Protein AF-F0G381-F1 (afdb_monomer_lite)

Radius of gyration: 14.24 Å; chains: 1; bounding box: 39×27×36 Å

Structure (mmCIF, N/CA/C/O backbone):
data_AF-F0G381-F1
#
_entry.id   AF-F0G381-F1
#
loop_
_atom_site.group_PDB
_atom_site.id
_atom_site.type_symbol
_atom_site.label_atom_id
_atom_site.label_alt_id
_atom_site.label_comp_id
_atom_site.label_asym_id
_atom_site.label_entity_id
_atom_site.label_seq_id
_atom_site.pdbx_PDB_ins_code
_atom_site.Cartn_x
_atom_site.Cartn_y
_atom_site.Cartn_z
_atom_site.occupancy
_atom_site.B_iso_or_equiv
_atom_site.auth_seq_id
_atom_site.auth_comp_id
_atom_site.auth_asym_id
_atom_site.auth_atom_id
_atom_site.pdbx_PDB_model_num
ATOM 1 N N . MET A 1 1 ? 3.185 -4.419 -19.103 1.00 76.75 1 MET A N 1
ATOM 2 C CA . MET A 1 1 ? 1.898 -3.782 -18.790 1.00 76.75 1 MET A CA 1
ATOM 3 C C . MET A 1 1 ? 0.777 -4.749 -19.077 1.00 76.75 1 MET A C 1
ATOM 5 O O . MET A 1 1 ? 0.384 -4.927 -20.225 1.00 76.75 1 MET A O 1
ATOM 9 N N . HIS A 1 2 ? 0.360 -5.421 -18.012 1.00 87.69 2 HIS A N 1
ATOM 10 C CA . HIS A 1 2 ? -0.788 -6.312 -17.901 1.00 87.69 2 HIS A CA 1
ATOM 11 C C . HIS A 1 2 ? -2.049 -5.528 -17.505 1.00 87.69 2 HIS A C 1
ATOM 13 O O . HIS A 1 2 ? -3.125 -5.777 -18.043 1.00 87.69 2 HIS A O 1
ATOM 19 N N . TYR A 1 3 ? -1.900 -4.551 -16.611 1.00 85.56 3 TYR A N 1
ATOM 20 C CA . TYR A 1 3 ? -2.942 -3.629 -16.182 1.00 85.56 3 TYR A CA 1
ATOM 21 C C . TYR A 1 3 ? -3.000 -2.387 -17.074 1.00 85.56 3 TYR A C 1
ATOM 23 O O . TYR A 1 3 ? -1.997 -1.940 -17.640 1.00 85.56 3 TYR A O 1
ATOM 31 N N . HIS A 1 4 ? -4.196 -1.804 -17.186 1.00 86.81 4 HIS A N 1
ATOM 32 C CA . HIS A 1 4 ? -4.378 -0.548 -17.901 1.00 86.81 4 HIS A CA 1
ATOM 33 C C . HIS A 1 4 ? -3.679 0.596 -17.135 1.00 86.81 4 HIS A C 1
ATOM 35 O O . HIS A 1 4 ? -3.840 0.687 -15.914 1.00 86.81 4 HIS A O 1
ATOM 41 N N . PRO A 1 5 ? -2.949 1.507 -17.811 1.00 83.69 5 PRO A N 1
ATOM 42 C CA . PRO A 1 5 ? -2.224 2.596 -17.149 1.00 83.69 5 PRO A CA 1
ATOM 43 C C . PRO A 1 5 ? -3.090 3.452 -16.218 1.00 83.69 5 PRO A C 1
ATOM 45 O O . PRO A 1 5 ? -2.648 3.829 -15.136 1.00 83.69 5 PRO A O 1
ATOM 48 N N . ASP A 1 6 ? -4.340 3.725 -16.605 1.00 86.75 6 ASP A N 1
ATOM 49 C CA . ASP A 1 6 ? -5.264 4.506 -15.771 1.00 86.75 6 ASP A CA 1
ATOM 50 C C . ASP A 1 6 ? -5.641 3.787 -14.470 1.00 86.75 6 ASP A C 1
ATOM 52 O O . ASP A 1 6 ? -5.852 4.442 -13.449 1.00 86.75 6 ASP A O 1
ATOM 56 N N . ASP A 1 7 ? -5.717 2.455 -14.485 1.00 86.69 7 ASP A N 1
ATOM 57 C CA . ASP A 1 7 ? -6.042 1.667 -13.296 1.00 86.69 7 ASP A CA 1
ATOM 58 C C . ASP A 1 7 ? -4.852 1.632 -12.338 1.00 86.69 7 ASP A C 1
ATOM 60 O O . ASP A 1 7 ? -5.022 1.850 -11.137 1.00 86.69 7 ASP A O 1
ATOM 64 N N . LEU A 1 8 ? -3.636 1.480 -12.876 1.00 84.94 8 LEU A N 1
ATOM 65 C CA . LEU A 1 8 ? -2.399 1.619 -12.105 1.00 84.94 8 LEU A CA 1
ATOM 66 C C . LEU A 1 8 ? -2.306 3.013 -11.481 1.00 84.94 8 LEU A C 1
ATOM 68 O O . LEU A 1 8 ? -2.111 3.137 -10.272 1.00 84.94 8 LEU A O 1
ATOM 72 N N . TYR A 1 9 ? -2.512 4.065 -12.279 1.00 82.94 9 TYR A N 1
ATOM 73 C CA . TYR A 1 9 ? -2.480 5.440 -11.793 1.00 82.94 9 TYR A CA 1
ATOM 74 C C . TYR A 1 9 ? -3.510 5.666 -10.687 1.00 82.94 9 TYR A C 1
ATOM 76 O O . TYR A 1 9 ? -3.169 6.212 -9.641 1.00 82.94 9 TYR A O 1
ATOM 84 N N . ARG A 1 10 ? -4.754 5.205 -10.859 1.00 84.81 10 ARG A N 1
ATOM 85 C CA . ARG A 1 10 ? -5.782 5.288 -9.810 1.00 84.81 10 ARG A CA 1
ATOM 86 C C . ARG A 1 10 ? -5.341 4.583 -8.531 1.00 84.81 10 ARG A C 1
ATOM 88 O O . ARG A 1 10 ? -5.491 5.178 -7.465 1.00 84.81 10 ARG A O 1
ATOM 95 N N . LEU A 1 11 ? -4.746 3.394 -8.643 1.00 83.81 11 LEU A N 1
ATOM 96 C CA . LEU A 1 11 ? -4.307 2.594 -7.502 1.00 83.81 11 LEU A CA 1
ATOM 97 C C . LEU A 1 11 ? -3.265 3.319 -6.644 1.00 83.81 11 LEU A C 1
ATOM 99 O O . LEU A 1 11 ? -3.411 3.352 -5.428 1.00 83.81 11 LEU A O 1
ATOM 103 N N . PHE A 1 12 ? -2.236 3.931 -7.243 1.00 81.31 12 PHE A N 1
ATOM 104 C CA . PHE A 1 12 ? -1.194 4.606 -6.455 1.00 81.31 12 PHE A CA 1
ATOM 105 C C . PHE A 1 12 ? -1.370 6.132 -6.335 1.00 81.31 12 PHE A C 1
ATOM 107 O O . PHE A 1 12 ? -0.650 6.764 -5.561 1.00 81.31 12 PHE A O 1
ATOM 114 N N . SER A 1 13 ? -2.321 6.755 -7.043 1.00 82.56 13 SER A N 1
ATOM 115 C CA . SER A 1 13 ? -2.559 8.212 -6.973 1.00 82.56 13 SER A CA 1
ATOM 116 C C . SER A 1 13 ? -2.946 8.699 -5.573 1.00 82.56 13 SER A C 1
ATOM 118 O O . SER A 1 13 ? -2.567 9.804 -5.186 1.00 82.56 13 SER A O 1
ATOM 120 N N . GLY A 1 14 ? -3.656 7.867 -4.803 1.00 83.94 14 GLY A N 1
ATOM 121 C CA . GLY A 1 14 ? -4.034 8.144 -3.415 1.00 83.94 14 GLY A CA 1
ATOM 122 C C . GLY A 1 14 ? -2.917 7.899 -2.397 1.00 83.94 14 GLY A C 1
ATOM 123 O O . GLY A 1 14 ? -3.068 8.245 -1.226 1.00 83.94 14 GLY A O 1
ATOM 124 N N . VAL A 1 15 ? -1.789 7.313 -2.814 1.00 88.88 15 VAL A N 1
ATOM 125 C CA . VAL A 1 15 ? -0.688 6.981 -1.906 1.00 88.88 15 VAL A CA 1
ATOM 126 C C . VAL A 1 15 ? 0.019 8.273 -1.498 1.00 88.88 15 VAL A C 1
ATOM 128 O O . VAL A 1 15 ? 0.510 9.010 -2.363 1.00 88.88 15 VAL A O 1
ATOM 131 N N . PRO A 1 16 ? 0.167 8.554 -0.189 1.00 89.75 16 PRO A N 1
ATOM 132 C CA . PRO A 1 16 ? 0.869 9.731 0.305 1.00 89.75 16 PRO A CA 1
ATOM 133 C C . PRO A 1 16 ? 2.391 9.539 0.193 1.00 89.75 16 PRO A C 1
ATOM 135 O O . PRO A 1 16 ? 3.126 9.621 1.174 1.00 89.75 16 PRO A O 1
ATOM 138 N N . THR A 1 17 ? 2.881 9.307 -1.026 1.00 84.25 17 THR A N 1
ATOM 139 C CA . THR A 1 17 ? 4.279 8.982 -1.354 1.00 84.25 17 THR A CA 1
ATOM 140 C C . THR A 1 17 ? 5.284 9.975 -0.782 1.00 84.25 17 THR A C 1
ATOM 142 O O . THR A 1 17 ? 6.385 9.581 -0.439 1.00 84.25 17 THR A O 1
ATOM 145 N N . LEU A 1 18 ? 4.932 11.252 -0.607 1.00 83.94 18 LEU A N 1
ATOM 146 C CA . LEU A 1 18 ? 5.814 12.235 0.036 1.00 83.94 18 LEU A CA 1
ATOM 147 C C . LEU A 1 18 ? 5.909 12.082 1.559 1.00 83.94 18 LEU A C 1
ATOM 149 O O . LEU A 1 18 ? 6.932 12.439 2.132 1.00 83.94 18 LEU A O 1
ATOM 153 N N . ARG A 1 19 ? 4.861 11.575 2.217 1.00 89.44 19 ARG A N 1
ATOM 154 C CA . ARG A 1 19 ? 4.915 11.210 3.643 1.00 89.44 19 ARG A CA 1
ATOM 155 C C . ARG A 1 19 ? 5.645 9.890 3.835 1.00 89.44 19 ARG A C 1
ATOM 157 O O . ARG A 1 19 ? 6.282 9.691 4.857 1.00 89.44 19 ARG A O 1
ATOM 164 N N . LEU A 1 20 ? 5.567 9.022 2.831 1.00 89.19 20 LEU A N 1
ATOM 165 C CA . LEU A 1 20 ? 6.149 7.693 2.858 1.00 89.19 20 LEU A CA 1
ATOM 166 C C . LEU A 1 20 ? 7.546 7.635 2.225 1.00 89.19 20 LEU A C 1
ATOM 168 O O . LEU A 1 20 ? 8.200 6.627 2.344 1.00 89.19 20 LEU A O 1
ATOM 172 N N . ASN A 1 21 ? 8.100 8.660 1.579 1.00 84.62 21 ASN A N 1
ATOM 173 C CA . ASN A 1 2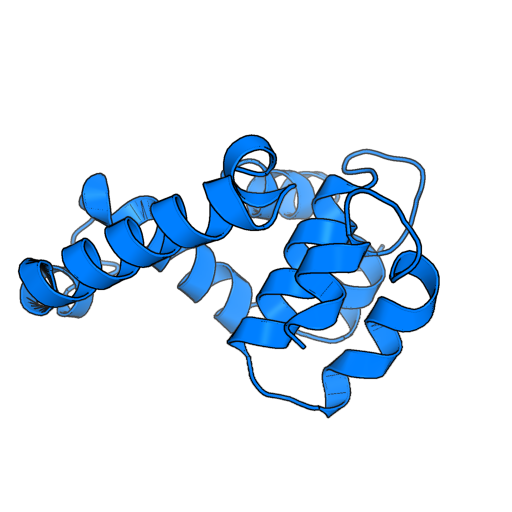1 ? 9.392 8.511 0.879 1.00 84.62 21 ASN A CA 1
ATOM 174 C C . ASN A 1 21 ? 10.637 8.506 1.788 1.00 84.62 21 ASN A C 1
ATOM 176 O O . ASN A 1 21 ? 11.753 8.392 1.275 1.00 84.62 21 ASN A O 1
ATOM 180 N N . ARG A 1 22 ? 10.483 8.688 3.105 1.00 87.31 22 ARG A N 1
ATOM 181 C CA . ARG A 1 22 ? 11.589 8.732 4.071 1.00 87.31 22 ARG A CA 1
ATOM 182 C C . ARG A 1 22 ? 11.193 8.060 5.387 1.00 87.31 22 ARG A C 1
ATOM 184 O O . ARG A 1 22 ? 10.051 8.242 5.800 1.00 87.31 22 ARG A O 1
ATOM 191 N N . PRO A 1 23 ? 12.143 7.425 6.101 1.00 88.38 23 PRO A N 1
ATOM 192 C CA . PRO A 1 23 ? 11.850 6.674 7.322 1.00 88.38 23 PRO A CA 1
ATOM 193 C C . PRO A 1 23 ? 11.093 7.466 8.397 1.00 88.38 23 PRO A C 1
ATOM 195 O O . PRO A 1 23 ? 9.987 7.090 8.749 1.00 88.38 23 PRO A O 1
ATOM 198 N N . ALA A 1 24 ? 11.633 8.591 8.882 1.00 90.44 24 ALA A N 1
ATOM 199 C CA . ALA A 1 24 ? 11.037 9.293 10.027 1.00 90.44 24 ALA A CA 1
ATOM 200 C C . ALA A 1 24 ? 9.620 9.861 9.758 1.00 90.44 24 ALA A C 1
ATOM 202 O O . ALA A 1 24 ? 8.731 9.659 10.586 1.00 90.44 24 ALA A O 1
ATOM 203 N N . PRO A 1 25 ? 9.343 10.530 8.616 1.00 91.19 25 PRO A N 1
ATOM 204 C CA . PRO A 1 25 ? 7.974 10.916 8.269 1.00 91.19 25 PRO A CA 1
ATOM 205 C C . PRO A 1 25 ? 7.039 9.719 8.059 1.00 91.19 25 PRO A C 1
ATOM 207 O O . PRO A 1 25 ? 5.876 9.793 8.457 1.00 91.19 25 PRO A O 1
ATOM 210 N N . ALA A 1 26 ? 7.541 8.626 7.469 1.00 92.25 26 ALA A N 1
ATOM 211 C CA . ALA A 1 26 ? 6.751 7.424 7.236 1.00 92.25 26 ALA A CA 1
ATOM 212 C C . ALA A 1 26 ? 6.359 6.762 8.557 1.00 92.25 26 ALA A C 1
ATOM 214 O O . ALA A 1 26 ? 5.194 6.443 8.745 1.00 92.25 26 ALA A O 1
ATOM 215 N N . GLU A 1 27 ? 7.295 6.626 9.493 1.00 92.62 27 GLU A N 1
ATOM 216 C CA . GLU A 1 27 ? 7.058 6.065 10.822 1.00 92.62 27 GLU A CA 1
ATOM 217 C C . GLU A 1 27 ? 5.982 6.850 11.579 1.00 92.62 27 GLU A C 1
ATOM 219 O O . GLU A 1 27 ? 5.001 6.270 12.038 1.00 92.62 27 GLU A O 1
ATOM 224 N N . SER A 1 28 ? 6.104 8.181 11.639 1.00 94.56 28 SER A N 1
ATOM 225 C CA . SER A 1 28 ? 5.102 9.025 12.299 1.00 94.56 28 SER A CA 1
ATOM 226 C C . SER A 1 28 ? 3.723 8.912 11.641 1.00 94.56 28 SER A C 1
ATOM 228 O O . SER A 1 28 ? 2.711 8.822 12.339 1.00 94.56 28 SER A O 1
ATOM 230 N N . PHE A 1 29 ? 3.672 8.888 10.307 1.00 94.94 29 PHE A N 1
ATOM 231 C CA . PHE A 1 29 ? 2.425 8.716 9.568 1.00 94.94 29 PHE A CA 1
ATOM 232 C C . PHE A 1 29 ? 1.798 7.340 9.819 1.00 94.94 29 PHE A C 1
ATOM 234 O O . PHE A 1 29 ? 0.612 7.263 10.130 1.00 94.94 29 PHE A O 1
ATOM 241 N N . LEU A 1 30 ? 2.583 6.266 9.728 1.00 94.31 30 LEU A N 1
ATOM 242 C CA . LEU A 1 30 ? 2.116 4.895 9.929 1.00 94.31 30 LEU A CA 1
ATOM 243 C C . LEU A 1 30 ? 1.667 4.660 11.373 1.00 94.31 30 LEU A C 1
ATOM 245 O O . LEU A 1 30 ? 0.646 4.017 11.583 1.00 94.31 30 LEU A O 1
ATOM 249 N N . HIS A 1 31 ? 2.347 5.241 12.363 1.00 95.75 31 HIS A N 1
ATOM 250 C CA . HIS A 1 31 ? 1.898 5.191 13.754 1.00 95.75 31 HIS A CA 1
ATOM 251 C C . HIS A 1 31 ? 0.522 5.853 13.931 1.00 95.75 31 HIS A C 1
ATOM 253 O O . HIS A 1 31 ? -0.342 5.319 14.623 1.00 95.75 31 HIS A O 1
ATOM 259 N N . ALA A 1 32 ? 0.292 7.007 13.296 1.00 96.12 32 ALA A N 1
ATOM 260 C CA . ALA A 1 32 ? -1.010 7.673 13.333 1.00 96.12 32 ALA A CA 1
ATOM 261 C C . ALA A 1 32 ? -2.098 6.862 12.611 1.00 96.12 32 ALA A C 1
ATOM 263 O O . ALA A 1 32 ? -3.224 6.786 13.097 1.00 96.12 32 ALA A O 1
ATOM 264 N N . VAL A 1 33 ? -1.756 6.228 11.484 1.00 95.81 33 VAL A N 1
ATOM 265 C CA . VAL A 1 33 ? -2.646 5.298 10.776 1.00 95.81 33 VAL A CA 1
ATOM 266 C C . VAL A 1 33 ? -3.041 4.148 11.698 1.00 95.81 33 VAL A C 1
ATOM 268 O O . VAL A 1 33 ? -4.229 3.941 11.899 1.00 95.81 33 VAL A O 1
ATOM 271 N N . VAL A 1 34 ? -2.080 3.443 12.300 1.00 95.88 34 VAL A N 1
ATOM 272 C CA . VAL A 1 34 ? -2.364 2.304 13.190 1.00 95.88 34 VAL A CA 1
ATOM 273 C C . VAL A 1 34 ? -3.262 2.729 14.354 1.00 95.88 34 VAL A C 1
ATOM 275 O O . VAL A 1 34 ? -4.291 2.100 14.582 1.00 95.88 34 VAL A O 1
ATOM 278 N N . ALA A 1 35 ? -2.951 3.849 15.014 1.00 97.12 35 ALA A N 1
ATOM 279 C CA . ALA A 1 35 ? -3.771 4.367 16.109 1.00 97.12 35 ALA A CA 1
ATOM 280 C C . ALA A 1 35 ? -5.221 4.671 15.679 1.00 97.12 35 ALA A C 1
ATOM 282 O O . ALA A 1 35 ? -6.161 4.319 16.389 1.00 97.12 35 ALA A O 1
ATOM 283 N N . ALA A 1 36 ? -5.414 5.277 14.501 1.00 96.31 36 ALA A N 1
ATOM 284 C CA . ALA A 1 36 ? -6.747 5.533 13.957 1.00 96.31 36 ALA A CA 1
ATOM 285 C C . ALA A 1 36 ? -7.491 4.233 13.606 1.00 96.31 36 ALA A C 1
ATOM 287 O O . ALA A 1 36 ? -8.703 4.149 13.795 1.00 96.31 36 ALA A O 1
ATOM 288 N N . GLY A 1 37 ? -6.777 3.219 13.108 1.00 95.75 37 GLY A N 1
ATOM 289 C CA . GLY A 1 37 ? -7.332 1.895 12.830 1.00 95.75 37 GLY A CA 1
ATOM 290 C C . GLY A 1 37 ? -7.832 1.201 14.094 1.00 95.75 37 GLY A C 1
ATOM 291 O O . GLY A 1 37 ? -8.937 0.662 14.091 1.00 95.75 37 GLY A O 1
ATOM 292 N N . ASP A 1 38 ? -7.066 1.280 15.182 1.00 96.94 38 ASP A N 1
ATOM 293 C CA . ASP A 1 38 ? -7.445 0.717 16.480 1.00 96.94 38 ASP A CA 1
ATOM 294 C C . ASP A 1 38 ? -8.662 1.439 17.081 1.00 96.94 38 ASP A C 1
ATOM 296 O O . ASP A 1 38 ? -9.629 0.797 17.499 1.00 96.94 38 ASP A O 1
ATOM 300 N N . GLU A 1 39 ? -8.660 2.777 17.080 1.00 97.38 39 GLU A N 1
ATOM 301 C CA . GLU A 1 39 ? -9.769 3.594 17.594 1.00 97.38 39 GLU A CA 1
ATOM 302 C C . GLU A 1 39 ? -11.069 3.366 16.800 1.00 97.38 39 GLU A C 1
ATOM 304 O O . GLU A 1 39 ? -12.163 3.243 17.362 1.00 97.38 39 GLU A O 1
ATOM 309 N N . LEU A 1 40 ? -10.953 3.262 15.475 1.00 96.75 40 LEU A N 1
ATOM 310 C CA . LEU A 1 40 ? -12.079 3.167 14.546 1.00 96.75 40 LEU A CA 1
ATOM 311 C C . LEU A 1 40 ? -12.273 1.747 13.997 1.00 96.75 40 LEU A C 1
ATOM 313 O O . LEU A 1 40 ? -12.918 1.565 12.963 1.00 96.75 40 LEU A O 1
ATOM 317 N N . ALA A 1 41 ? -11.786 0.721 14.703 1.00 95.50 41 ALA A N 1
ATOM 318 C CA . ALA A 1 41 ? -11.892 -0.680 14.284 1.00 95.50 41 ALA A CA 1
ATOM 319 C C . ALA A 1 41 ? -13.346 -1.119 14.024 1.00 95.50 41 ALA A C 1
ATOM 321 O O . ALA A 1 41 ? -13.620 -1.962 13.169 1.00 95.50 41 ALA A O 1
ATOM 322 N N . HIS A 1 42 ? -14.295 -0.522 14.750 1.00 94.25 42 HIS A N 1
ATOM 323 C CA . HIS A 1 42 ? -15.724 -0.738 14.545 1.00 94.25 42 HIS A CA 1
ATOM 324 C C . HIS A 1 42 ? -16.209 -0.230 13.177 1.00 94.25 42 HIS A C 1
ATOM 326 O O . HIS A 1 42 ? -17.021 -0.902 12.556 1.00 94.25 42 HIS A O 1
ATOM 332 N N . VAL A 1 43 ? -15.672 0.890 12.681 1.00 95.38 43 VAL A N 1
ATOM 333 C CA . VAL A 1 43 ? -15.977 1.429 11.345 1.00 95.38 43 VAL A CA 1
ATOM 334 C C . VAL A 1 43 ? -15.312 0.587 10.257 1.00 95.38 43 VAL A C 1
ATOM 336 O O . VAL A 1 43 ? -15.944 0.286 9.249 1.00 95.38 43 VAL A O 1
ATOM 339 N N . LEU A 1 44 ? -14.061 0.153 10.472 1.00 93.50 44 LEU A N 1
ATOM 340 C CA . LEU A 1 44 ? -13.340 -0.714 9.529 1.00 93.50 44 LEU A CA 1
ATOM 341 C C . LEU A 1 44 ? -14.097 -2.014 9.228 1.00 93.50 44 LEU A C 1
ATOM 343 O O . LEU A 1 44 ? -14.053 -2.495 8.099 1.00 93.50 44 LEU A O 1
ATOM 347 N N . ARG A 1 45 ? -14.812 -2.572 10.214 1.00 91.94 45 ARG A N 1
ATOM 348 C CA . ARG A 1 45 ? -15.610 -3.796 10.045 1.00 91.94 45 ARG A CA 1
ATOM 349 C C . ARG A 1 45 ? -16.736 -3.646 9.019 1.00 91.94 45 ARG A C 1
ATOM 351 O O . ARG A 1 45 ? -17.084 -4.628 8.370 1.00 91.94 45 ARG A O 1
ATOM 358 N N . ASP A 1 46 ? -17.282 -2.443 8.875 1.00 93.75 46 ASP A N 1
ATOM 359 C CA . ASP A 1 46 ? -18.418 -2.164 7.993 1.00 93.75 46 ASP A CA 1
ATOM 360 C C . ASP A 1 46 ? -17.979 -1.729 6.583 1.00 93.75 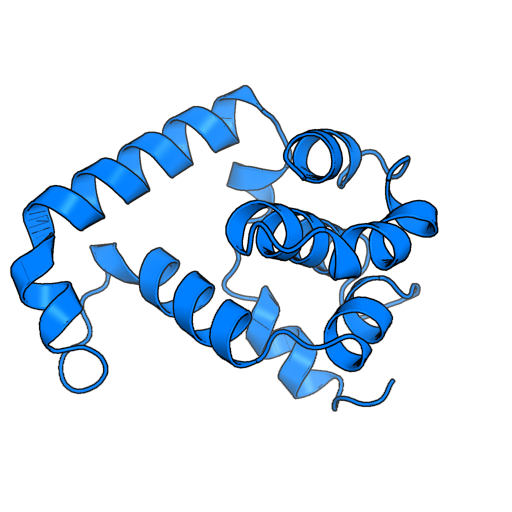46 ASP A C 1
ATOM 362 O O . ASP A 1 46 ? -18.809 -1.436 5.715 1.00 93.75 46 ASP A O 1
ATOM 366 N N . TYR A 1 47 ? -16.672 -1.698 6.318 1.00 89.88 47 TYR A N 1
ATOM 367 C CA . TYR A 1 47 ? -16.139 -1.493 4.977 1.00 89.88 47 TYR A CA 1
ATOM 368 C C . TYR A 1 47 ? -16.510 -2.681 4.061 1.00 89.88 47 TYR A C 1
ATOM 370 O O . TYR A 1 47 ? -16.379 -3.831 4.481 1.00 89.88 47 TYR A O 1
ATOM 378 N N . PRO A 1 48 ? -16.954 -2.455 2.804 1.00 91.06 48 PRO A N 1
ATOM 379 C CA . PRO A 1 48 ? -16.971 -1.192 2.055 1.00 91.06 48 PRO A CA 1
ATOM 380 C C . PRO A 1 48 ? -18.281 -0.393 2.126 1.00 91.06 48 PRO A C 1
ATOM 382 O O . PRO A 1 48 ? -18.409 0.620 1.437 1.00 91.06 48 PRO A O 1
ATOM 385 N N . HIS A 1 49 ? -19.262 -0.832 2.917 1.00 91.81 49 HIS A N 1
ATOM 386 C CA . HIS A 1 49 ? -20.582 -0.198 2.990 1.00 91.81 49 HIS A CA 1
ATOM 387 C C . HIS A 1 49 ? -20.547 1.166 3.684 1.00 91.81 49 HIS A C 1
ATOM 389 O O . HIS A 1 49 ? -21.314 2.059 3.319 1.00 91.81 49 HIS A O 1
ATOM 395 N N . VAL A 1 50 ? -19.635 1.342 4.641 1.00 90.69 50 VAL A N 1
ATOM 396 C CA . VAL A 1 50 ? -19.339 2.627 5.277 1.00 90.69 50 VAL A CA 1
ATOM 397 C C . VAL A 1 50 ? -17.926 3.056 4.896 1.00 90.69 50 VAL A C 1
ATOM 399 O O . VAL A 1 50 ? -16.974 2.283 4.994 1.00 90.69 50 VAL A O 1
ATOM 402 N N . ARG A 1 51 ? -17.785 4.311 4.459 1.00 92.38 51 ARG A N 1
ATOM 403 C CA . ARG A 1 51 ? -16.488 4.955 4.229 1.00 92.38 51 ARG A CA 1
ATOM 404 C C . ARG A 1 51 ? -16.341 6.135 5.168 1.00 92.38 51 ARG A C 1
ATOM 406 O O . ARG A 1 51 ? -17.265 6.929 5.324 1.00 92.38 51 ARG A O 1
ATOM 413 N N . TYR A 1 52 ? -15.159 6.247 5.755 1.00 94.25 52 TYR A N 1
ATOM 414 C CA . TYR A 1 52 ? -14.821 7.318 6.676 1.00 94.25 52 TYR A CA 1
ATOM 415 C C . TYR A 1 52 ? -13.397 7.797 6.403 1.00 94.25 52 TYR A C 1
ATOM 417 O O . TYR A 1 52 ? -12.473 6.987 6.413 1.00 94.25 52 TYR A O 1
ATOM 425 N N . GLU A 1 53 ? -13.247 9.096 6.134 1.00 93.50 53 GLU A N 1
ATOM 426 C CA . GLU A 1 53 ? -12.006 9.720 5.645 1.00 93.50 53 GLU A CA 1
ATOM 427 C C . GLU A 1 53 ? -10.755 9.374 6.481 1.00 93.50 53 GLU A C 1
ATOM 429 O O . GLU A 1 53 ? -9.736 9.026 5.883 1.00 93.50 53 GLU A O 1
ATOM 434 N N . PRO A 1 54 ? -10.788 9.348 7.834 1.00 93.25 54 PRO A N 1
ATOM 435 C CA . PRO A 1 54 ? -9.610 8.983 8.632 1.00 93.25 54 PRO A CA 1
ATOM 436 C C . PRO A 1 54 ? -9.043 7.584 8.341 1.00 93.25 54 PRO A C 1
ATOM 438 O O . PRO A 1 54 ? -7.897 7.296 8.682 1.00 93.25 54 PRO A O 1
ATOM 441 N N . LEU A 1 55 ? -9.829 6.712 7.706 1.00 95.62 55 LEU A N 1
ATOM 442 C CA . LEU A 1 55 ? -9.465 5.341 7.364 1.00 95.62 55 LEU A CA 1
ATOM 443 C C . LEU A 1 55 ? -9.115 5.157 5.880 1.00 95.62 55 LEU A C 1
ATOM 445 O O . LEU A 1 55 ? -8.832 4.032 5.470 1.00 95.62 55 LEU A O 1
ATOM 449 N N . ASP A 1 56 ? -9.066 6.224 5.076 1.00 93.62 56 ASP A N 1
ATOM 450 C CA . ASP A 1 56 ? -8.820 6.121 3.631 1.00 93.62 56 ASP A CA 1
ATOM 451 C C . ASP A 1 56 ? -7.525 5.374 3.287 1.00 93.62 56 ASP A C 1
ATOM 453 O O . ASP A 1 56 ? -7.500 4.585 2.342 1.00 93.62 56 ASP A O 1
ATOM 457 N N . PHE A 1 57 ? -6.468 5.537 4.090 1.00 94.56 57 PHE A N 1
ATOM 458 C CA . PHE A 1 57 ? -5.226 4.794 3.878 1.00 94.56 57 PHE A CA 1
ATOM 459 C C . PHE A 1 57 ? -5.371 3.290 4.171 1.00 94.56 57 PHE A C 1
ATOM 461 O O . PHE A 1 57 ? -4.790 2.481 3.454 1.00 94.56 57 PHE A O 1
ATOM 468 N N . HIS A 1 58 ? -6.195 2.886 5.147 1.00 95.25 58 HIS A N 1
ATOM 469 C CA . HIS A 1 58 ? -6.497 1.466 5.373 1.00 95.25 58 HIS A CA 1
ATOM 470 C C . HIS A 1 58 ? -7.253 0.866 4.193 1.00 95.25 58 HIS A C 1
ATOM 472 O O . HIS A 1 58 ? -6.926 -0.234 3.755 1.00 95.25 58 HIS A O 1
ATOM 478 N N . TYR A 1 59 ? -8.233 1.594 3.651 1.00 93.88 59 TYR A N 1
ATOM 479 C CA . TYR A 1 59 ? -8.988 1.142 2.484 1.00 93.88 59 TYR A CA 1
ATOM 480 C C . TYR A 1 59 ? -8.082 0.998 1.263 1.00 93.88 59 TYR A C 1
ATOM 482 O O . TYR A 1 59 ? -8.172 -0.000 0.553 1.00 93.88 59 TYR A O 1
ATOM 490 N N . LEU A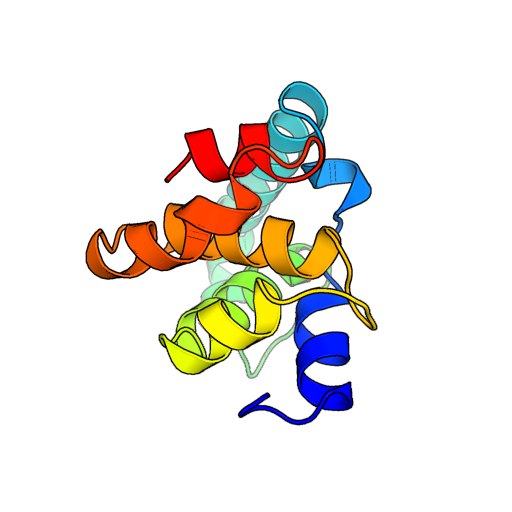 1 60 ? -7.169 1.949 1.058 1.00 93.12 60 LEU A N 1
ATOM 491 C CA . LEU A 1 60 ? -6.180 1.899 -0.014 1.00 93.12 60 LEU A CA 1
ATOM 492 C C . LEU A 1 60 ? -5.245 0.689 0.117 1.00 93.12 60 LEU A C 1
ATOM 494 O O . LEU A 1 60 ? -5.045 -0.035 -0.861 1.00 93.12 60 LEU A O 1
ATOM 498 N N . CYS A 1 61 ? -4.704 0.446 1.317 1.00 94.25 61 CYS A N 1
ATOM 499 C CA . CYS A 1 61 ? -3.884 -0.732 1.601 1.00 94.25 61 CYS A CA 1
ATOM 500 C C . CYS A 1 61 ? -4.673 -2.021 1.354 1.00 94.25 61 CYS A C 1
ATOM 502 O O . CYS A 1 61 ? -4.185 -2.904 0.658 1.00 94.25 61 CYS A O 1
ATOM 504 N N . HIS A 1 62 ? -5.901 -2.118 1.869 1.00 93.12 62 HIS A N 1
ATOM 505 C CA . HIS A 1 62 ? -6.742 -3.301 1.709 1.00 93.12 62 HIS A CA 1
ATOM 506 C C . HIS A 1 62 ? -7.057 -3.588 0.236 1.00 93.12 62 HIS A C 1
ATOM 508 O O . HIS A 1 62 ? -6.825 -4.700 -0.227 1.00 93.12 62 HIS A O 1
ATOM 514 N N . GLN A 1 63 ? -7.505 -2.584 -0.525 1.00 92.12 63 GLN A N 1
ATOM 515 C CA . GLN A 1 63 ? -7.772 -2.723 -1.961 1.00 92.12 63 GLN A CA 1
ATOM 516 C C . GLN A 1 63 ? -6.528 -3.159 -2.736 1.00 92.12 63 GLN A C 1
ATOM 518 O O . GLN A 1 63 ? -6.602 -4.065 -3.563 1.00 92.12 63 GLN A O 1
ATOM 523 N N . SER A 1 64 ? -5.384 -2.540 -2.443 1.00 93.06 64 SER A N 1
ATOM 524 C CA . SER A 1 64 ? -4.126 -2.854 -3.119 1.00 93.06 64 SER A CA 1
ATOM 525 C C . SER A 1 64 ? -3.625 -4.258 -2.784 1.00 93.06 64 SER A C 1
ATOM 527 O O . SER A 1 64 ? -3.153 -4.955 -3.672 1.00 93.06 64 SER A O 1
ATOM 529 N N . LEU A 1 65 ? -3.769 -4.699 -1.530 1.00 94.12 65 LEU A N 1
ATOM 530 C CA . LEU A 1 65 ? -3.419 -6.056 -1.106 1.00 94.12 65 LEU A CA 1
ATOM 531 C C . LEU A 1 65 ? -4.361 -7.107 -1.706 1.00 94.12 65 LEU A C 1
ATOM 533 O O . LEU A 1 65 ? -3.904 -8.177 -2.092 1.00 94.12 65 LEU A O 1
ATOM 537 N N . CYS A 1 66 ? -5.658 -6.811 -1.837 1.00 92.69 66 CYS A N 1
ATOM 538 C CA . CYS A 1 66 ? -6.604 -7.701 -2.516 1.00 92.69 66 CYS A CA 1
ATOM 539 C C . CYS A 1 66 ? -6.300 -7.869 -4.012 1.00 92.69 66 CYS A C 1
ATOM 541 O O . CYS A 1 66 ? -6.597 -8.922 -4.569 1.00 92.69 66 CYS A O 1
ATOM 543 N N . ALA A 1 67 ? -5.730 -6.845 -4.650 1.00 92.06 67 ALA A N 1
ATOM 544 C CA .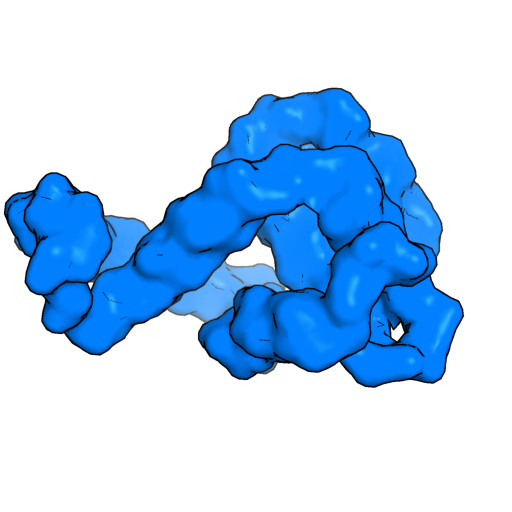 ALA A 1 67 ? -5.306 -6.877 -6.049 1.00 92.06 67 ALA A CA 1
ATOM 545 C C . ALA A 1 67 ? -3.847 -7.338 -6.235 1.00 92.06 67 ALA A C 1
ATOM 547 O O . ALA A 1 67 ? -3.365 -7.362 -7.364 1.00 92.06 67 ALA A O 1
ATOM 548 N N . LEU A 1 68 ? -3.129 -7.662 -5.152 1.00 94.31 68 LEU A N 1
ATOM 549 C CA . LEU A 1 68 ? -1.698 -7.946 -5.206 1.00 94.31 68 LEU A CA 1
ATOM 550 C C . LEU A 1 68 ? -1.417 -9.291 -5.882 1.00 94.31 68 LEU A C 1
ATOM 552 O O . LEU A 1 68 ? -1.649 -10.358 -5.310 1.00 94.31 68 LEU A O 1
ATOM 556 N N . ASP A 1 69 ? -0.852 -9.218 -7.081 1.00 94.12 69 ASP A N 1
ATOM 557 C CA . ASP A 1 69 ? -0.317 -10.343 -7.834 1.00 94.12 69 ASP A CA 1
ATOM 558 C C . ASP A 1 69 ? 1.036 -9.986 -8.477 1.00 94.12 69 ASP A C 1
ATOM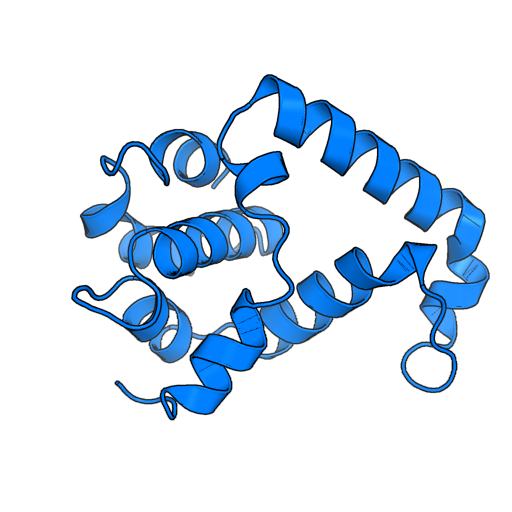 560 O O . ASP A 1 69 ? 1.484 -8.833 -8.469 1.00 94.12 69 ASP A O 1
ATOM 564 N N . ASP A 1 70 ? 1.702 -10.999 -9.029 1.00 93.81 70 ASP A N 1
ATOM 565 C CA . ASP A 1 70 ? 3.007 -10.847 -9.679 1.00 93.81 70 ASP A CA 1
ATOM 566 C C . ASP A 1 70 ? 2.935 -9.877 -10.877 1.00 93.81 70 ASP A C 1
ATOM 568 O O . ASP A 1 70 ? 3.874 -9.122 -11.129 1.00 93.81 70 ASP A O 1
ATOM 572 N N . ALA A 1 71 ? 1.803 -9.845 -11.592 1.00 92.81 71 ALA A N 1
ATOM 573 C CA . ALA A 1 71 ? 1.602 -8.985 -12.758 1.00 92.81 71 ALA A CA 1
ATOM 574 C C . ALA A 1 71 ? 1.502 -7.498 -12.379 1.00 92.81 71 ALA A C 1
ATOM 576 O O . ALA A 1 71 ? 2.053 -6.642 -13.076 1.00 92.81 71 ALA A O 1
ATOM 577 N N . LEU A 1 72 ? 0.833 -7.191 -11.267 1.00 91.94 72 LEU A N 1
ATOM 578 C CA . LEU A 1 72 ? 0.715 -5.855 -10.703 1.00 91.94 72 LEU A CA 1
ATOM 579 C C . LEU A 1 72 ? 2.068 -5.377 -10.181 1.00 91.94 72 LEU A C 1
ATOM 581 O O . LEU A 1 72 ? 2.444 -4.232 -10.420 1.00 91.94 72 LEU A O 1
ATOM 585 N N . LEU A 1 73 ? 2.814 -6.244 -9.492 1.00 92.75 73 LEU A N 1
ATOM 586 C CA . LEU A 1 73 ? 4.164 -5.928 -9.025 1.00 92.75 73 LEU A CA 1
ATOM 587 C C . LEU A 1 73 ? 5.114 -5.644 -10.188 1.00 92.75 73 LEU A C 1
ATOM 589 O O . LEU A 1 73 ? 5.852 -4.656 -10.149 1.00 92.75 73 LEU A O 1
ATOM 593 N N . ASP A 1 74 ? 5.070 -6.460 -11.240 1.00 90.94 74 ASP A N 1
ATOM 594 C CA . ASP A 1 74 ? 5.840 -6.210 -12.454 1.00 90.94 74 ASP A CA 1
ATOM 595 C C . ASP A 1 74 ? 5.472 -4.859 -13.067 1.00 90.94 74 ASP A C 1
ATOM 597 O O . ASP A 1 74 ? 6.357 -4.055 -13.350 1.00 90.94 74 ASP A O 1
ATOM 601 N N . ASP A 1 75 ? 4.183 -4.560 -13.215 1.00 89.56 75 ASP A N 1
ATOM 602 C CA . ASP A 1 75 ? 3.737 -3.305 -13.814 1.00 89.56 75 ASP A CA 1
ATOM 603 C C . ASP A 1 75 ? 4.064 -2.068 -12.963 1.00 89.56 75 ASP A C 1
ATOM 605 O O . ASP A 1 75 ? 4.432 -1.033 -13.516 1.00 89.56 75 ASP A O 1
ATOM 609 N N . LEU A 1 76 ? 3.988 -2.162 -11.631 1.00 89.31 76 LEU A N 1
ATOM 610 C CA . LEU A 1 76 ? 4.348 -1.073 -10.715 1.00 89.31 76 LEU A CA 1
ATOM 611 C C . LEU A 1 76 ? 5.860 -0.817 -10.651 1.00 89.31 76 LEU A C 1
ATOM 613 O O . LEU A 1 76 ? 6.270 0.289 -10.297 1.00 89.31 76 LEU A O 1
ATOM 617 N N . THR A 1 77 ? 6.691 -1.819 -10.951 1.00 88.81 77 THR A N 1
ATOM 618 C CA . THR A 1 77 ? 8.159 -1.716 -10.870 1.00 88.81 77 THR A CA 1
ATOM 619 C C . THR A 1 77 ? 8.850 -1.417 -12.207 1.00 88.81 77 THR A C 1
ATOM 621 O O . THR A 1 77 ? 10.063 -1.194 -12.219 1.00 88.81 77 THR A O 1
ATOM 624 N N . GLN A 1 78 ? 8.120 -1.370 -13.328 1.00 82.50 78 GLN A N 1
ATOM 625 C CA . GLN A 1 78 ? 8.660 -0.962 -14.636 1.00 82.50 78 GLN A CA 1
ATOM 626 C C . GLN A 1 78 ? 8.728 0.579 -14.776 1.00 82.50 78 GLN A C 1
ATOM 628 O O . GLN A 1 78 ? 7.855 1.288 -14.290 1.00 82.50 78 GLN A O 1
ATOM 633 N N . ASP A 1 79 ? 9.739 1.105 -15.484 1.00 66.44 79 ASP A N 1
ATOM 634 C CA . ASP A 1 79 ? 9.930 2.542 -15.809 1.00 66.44 79 ASP A CA 1
ATOM 635 C C . ASP A 1 79 ? 10.106 2.672 -17.351 1.00 66.44 79 ASP A C 1
ATOM 637 O O . ASP A 1 79 ? 10.781 1.795 -17.908 1.00 66.44 79 ASP A O 1
ATOM 641 N N . PRO A 1 80 ? 9.521 3.665 -18.086 1.00 54.03 80 PRO A N 1
ATOM 642 C CA . PRO A 1 80 ? 9.525 5.095 -17.754 1.00 54.03 80 PRO A CA 1
ATOM 643 C C . PRO A 1 80 ? 8.193 5.860 -17.990 1.00 54.03 80 PRO A C 1
ATOM 645 O O . PRO A 1 80 ? 8.052 6.584 -18.975 1.00 54.03 80 PRO A O 1
ATOM 648 N N . ASP A 1 81 ? 7.281 5.789 -17.015 1.00 57.69 81 ASP A N 1
ATOM 649 C CA . ASP A 1 81 ? 6.039 6.583 -16.830 1.00 57.69 81 ASP A CA 1
ATOM 650 C C . ASP A 1 81 ? 4.742 6.179 -17.592 1.00 57.69 81 ASP A C 1
ATOM 652 O O . ASP A 1 81 ? 4.805 5.718 -18.734 1.00 57.69 81 ASP A O 1
ATOM 656 N N . PRO A 1 82 ? 3.540 6.362 -16.972 1.00 47.81 82 PRO A N 1
ATOM 657 C CA . PRO A 1 82 ? 3.237 7.246 -15.832 1.00 47.81 82 PRO A CA 1
ATOM 658 C C . PRO A 1 82 ? 3.111 6.530 -14.468 1.00 47.81 82 PRO A C 1
ATOM 660 O O . PRO A 1 82 ? 2.133 5.837 -14.202 1.00 47.81 82 PRO A O 1
ATOM 663 N N . GLY A 1 83 ? 4.077 6.773 -13.575 1.00 52.69 83 GLY A N 1
ATOM 664 C CA . GLY A 1 83 ? 4.165 6.306 -12.187 1.00 52.69 83 GLY A CA 1
ATOM 665 C C . GLY A 1 83 ? 5.573 6.377 -11.574 1.00 52.69 83 GLY A C 1
ATOM 666 O O . GLY A 1 83 ? 5.694 6.465 -10.349 1.00 52.69 83 GLY A O 1
ATOM 667 N N . GLY A 1 84 ? 6.622 6.411 -12.400 1.00 74.81 84 GLY A N 1
ATOM 668 C CA . GLY A 1 84 ? 8.032 6.480 -12.023 1.00 74.81 84 GLY A CA 1
ATOM 669 C C . GLY A 1 84 ? 8.385 5.688 -10.763 1.00 74.81 84 GLY A C 1
ATOM 670 O O . GLY A 1 84 ? 7.850 4.622 -10.459 1.00 74.81 84 GLY A O 1
ATOM 671 N N . TRP A 1 85 ? 9.229 6.281 -9.926 1.00 82.69 85 TRP A N 1
ATOM 672 C CA . TRP A 1 85 ? 9.589 5.691 -8.638 1.00 82.69 85 TRP A CA 1
ATOM 673 C C . TRP A 1 85 ? 8.430 5.546 -7.642 1.00 82.69 85 TRP A C 1
ATOM 675 O O . TRP A 1 85 ? 8.602 4.867 -6.632 1.00 82.69 85 TRP A O 1
ATOM 685 N N . ARG A 1 86 ? 7.274 6.187 -7.872 1.00 87.31 86 ARG A N 1
ATOM 686 C CA . ARG A 1 86 ? 6.121 6.135 -6.958 1.00 87.31 86 ARG A CA 1
ATOM 687 C C . ARG A 1 86 ? 5.428 4.780 -7.017 1.00 87.31 86 ARG A C 1
ATOM 689 O O . ARG A 1 86 ? 5.078 4.260 -5.962 1.00 87.31 86 ARG A O 1
ATOM 696 N N . GLY A 1 87 ? 5.287 4.210 -8.216 1.00 89.12 87 GLY A N 1
ATOM 697 C CA . GLY A 1 87 ? 4.779 2.849 -8.406 1.00 89.12 87 GLY A CA 1
ATOM 698 C C . GLY A 1 87 ? 5.678 1.830 -7.709 1.00 89.12 87 GLY A C 1
ATOM 699 O O . GLY A 1 87 ? 5.217 1.084 -6.850 1.00 89.12 87 GLY A O 1
ATOM 700 N N . ALA A 1 88 ? 6.986 1.901 -7.967 1.00 90.12 88 ALA A N 1
ATOM 701 C CA . ALA A 1 88 ? 7.968 1.013 -7.349 1.00 90.12 88 ALA A CA 1
ATOM 702 C C . ALA A 1 88 ? 8.029 1.167 -5.818 1.00 90.12 88 ALA A C 1
ATOM 704 O O . ALA A 1 88 ? 8.192 0.190 -5.088 1.00 90.12 88 ALA A O 1
ATOM 705 N N . HIS A 1 89 ? 7.870 2.394 -5.317 1.00 90.81 89 HIS A N 1
ATOM 706 C CA . HIS A 1 89 ? 7.780 2.667 -3.887 1.00 90.81 89 HIS A CA 1
ATOM 707 C C . HIS A 1 89 ? 6.516 2.053 -3.272 1.00 90.81 89 HIS A C 1
ATOM 709 O O . HIS A 1 89 ? 6.589 1.454 -2.200 1.00 90.81 89 HIS A O 1
ATOM 715 N N . TRP A 1 90 ? 5.371 2.167 -3.951 1.00 93.00 90 TRP A N 1
ATOM 716 C CA . TRP A 1 90 ? 4.129 1.547 -3.495 1.00 93.00 90 TRP A CA 1
ATOM 717 C C . TRP A 1 90 ? 4.215 0.021 -3.508 1.00 93.00 90 TRP A C 1
ATOM 719 O O . TRP A 1 90 ? 3.862 -0.604 -2.513 1.00 93.00 90 TRP A O 1
ATOM 729 N N . ALA A 1 91 ? 4.781 -0.570 -4.563 1.00 92.75 91 ALA A N 1
ATOM 730 C CA . ALA A 1 91 ? 5.048 -2.004 -4.632 1.00 92.75 91 ALA A CA 1
ATOM 731 C C . ALA A 1 91 ? 5.886 -2.482 -3.436 1.00 92.75 91 ALA A C 1
ATOM 733 O O . ALA A 1 91 ? 5.502 -3.440 -2.775 1.00 92.75 91 ALA A O 1
ATOM 734 N N . ALA A 1 92 ? 6.973 -1.781 -3.093 1.00 92.94 92 ALA A N 1
ATOM 735 C CA . ALA A 1 92 ? 7.805 -2.142 -1.944 1.00 92.94 92 ALA A CA 1
ATOM 736 C C . ALA A 1 92 ? 7.025 -2.154 -0.616 1.00 92.94 92 ALA A C 1
ATOM 738 O O . ALA A 1 92 ? 7.182 -3.077 0.182 1.00 92.94 92 ALA A O 1
ATOM 739 N N . LEU A 1 93 ? 6.140 -1.174 -0.404 1.00 93.56 93 LEU A N 1
ATOM 740 C CA . LEU A 1 93 ? 5.266 -1.146 0.771 1.00 93.56 93 LEU A CA 1
ATOM 741 C C . LEU A 1 93 ? 4.244 -2.287 0.765 1.00 93.56 93 LEU A C 1
ATOM 743 O O . LEU A 1 93 ? 4.025 -2.896 1.806 1.00 93.56 93 LEU A O 1
ATOM 747 N N . LEU A 1 94 ? 3.636 -2.601 -0.381 1.00 95.00 94 LEU A N 1
ATOM 748 C CA . LEU A 1 94 ? 2.684 -3.711 -0.489 1.00 95.00 94 LEU A CA 1
ATOM 749 C C . LEU A 1 94 ? 3.342 -5.061 -0.212 1.00 95.00 94 LEU A C 1
ATOM 751 O O . LEU A 1 94 ? 2.757 -5.878 0.493 1.00 95.00 94 LEU A O 1
ATOM 755 N N . VAL A 1 95 ? 4.564 -5.279 -0.706 1.00 95.19 95 VAL A N 1
ATOM 756 C CA . VAL A 1 95 ? 5.331 -6.493 -0.400 1.00 95.19 95 VAL A CA 1
ATOM 757 C C . VAL A 1 95 ? 5.581 -6.594 1.105 1.00 95.19 95 VAL A C 1
ATOM 759 O O . VAL A 1 95 ? 5.236 -7.620 1.693 1.00 95.19 95 VAL A O 1
ATOM 762 N N . ALA A 1 96 ? 6.066 -5.521 1.740 1.00 93.44 96 ALA A N 1
ATOM 763 C CA . ALA A 1 96 ? 6.292 -5.484 3.185 1.00 93.44 96 ALA A CA 1
ATOM 764 C C . ALA A 1 96 ? 5.006 -5.742 3.994 1.00 93.44 96 ALA A C 1
ATOM 766 O O . ALA A 1 96 ? 5.013 -6.519 4.946 1.00 93.44 96 ALA A O 1
ATOM 767 N N . LEU A 1 97 ? 3.883 -5.136 3.593 1.00 93.50 97 LEU A N 1
ATOM 768 C CA . LEU A 1 97 ? 2.582 -5.324 4.243 1.00 93.50 97 LEU A CA 1
ATOM 769 C C . LEU A 1 97 ? 2.004 -6.729 4.031 1.00 93.50 97 LEU A C 1
ATOM 771 O O . LEU A 1 97 ? 1.313 -7.237 4.911 1.00 93.50 97 LEU A O 1
ATOM 775 N N . SER A 1 98 ? 2.257 -7.352 2.877 1.00 94.81 98 SER A N 1
ATOM 776 C CA . SER A 1 98 ? 1.747 -8.692 2.565 1.00 94.81 98 SER A CA 1
ATOM 777 C C . SER A 1 98 ? 2.405 -9.789 3.403 1.00 9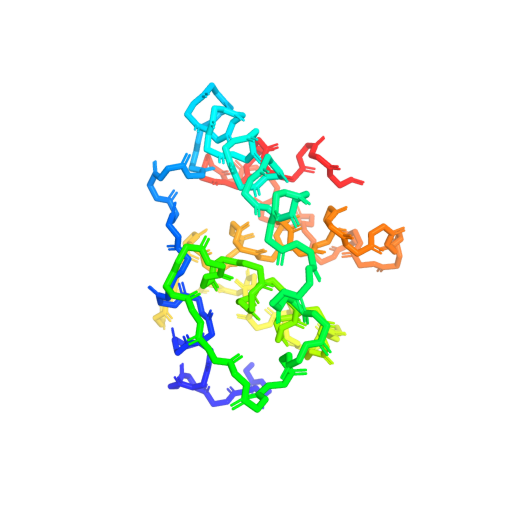4.81 98 SER A C 1
ATOM 779 O O . SER A 1 98 ? 1.775 -10.808 3.676 1.00 94.81 98 SER A O 1
ATOM 781 N N . GLY A 1 99 ? 3.673 -9.598 3.788 1.00 91.31 99 GLY A N 1
ATOM 782 C CA . GLY A 1 99 ? 4.479 -10.619 4.461 1.00 91.31 99 GLY A CA 1
ATOM 783 C C . GLY A 1 99 ? 4.775 -11.860 3.606 1.00 91.31 99 GLY A C 1
ATOM 784 O O . GLY A 1 99 ? 5.262 -12.857 4.139 1.00 91.31 99 GLY A O 1
ATOM 785 N N . ASP A 1 100 ? 4.482 -11.831 2.300 1.00 92.44 100 ASP A N 1
ATOM 786 C CA . ASP A 1 100 ? 4.698 -12.962 1.398 1.00 92.44 100 ASP A CA 1
ATOM 787 C C . ASP A 1 100 ? 6.052 -12.848 0.686 1.00 92.44 100 ASP A C 1
ATOM 789 O O . ASP A 1 100 ? 6.242 -12.065 -0.251 1.00 92.44 100 ASP A O 1
ATOM 793 N N . ALA A 1 101 ? 7.001 -13.680 1.121 1.00 90.56 101 ALA A N 1
ATOM 794 C CA . ALA A 1 101 ? 8.363 -13.709 0.596 1.00 90.56 101 ALA A CA 1
ATOM 795 C C . ALA A 1 101 ? 8.436 -14.009 -0.912 1.00 90.56 101 ALA A C 1
ATOM 797 O O . ALA A 1 101 ? 9.445 -13.687 -1.543 1.00 90.56 101 ALA A O 1
ATOM 798 N N . ARG A 1 102 ? 7.383 -14.590 -1.515 1.00 93.38 102 ARG A N 1
ATOM 799 C CA . ARG A 1 102 ? 7.344 -14.857 -2.961 1.00 93.38 102 ARG A CA 1
ATOM 800 C C . ARG A 1 102 ? 7.436 -13.578 -3.795 1.00 93.38 102 ARG A C 1
ATOM 802 O O . ARG A 1 102 ? 7.919 -13.632 -4.918 1.00 93.38 102 ARG A O 1
ATOM 809 N N . HIS A 1 103 ? 7.002 -12.442 -3.242 1.00 93.56 103 HIS A N 1
ATOM 810 C CA . HIS A 1 103 ? 6.962 -11.166 -3.948 1.00 93.56 103 HIS A CA 1
ATOM 811 C C . HIS A 1 103 ? 8.303 -10.404 -3.914 1.00 93.56 103 HIS A C 1
ATOM 813 O O . HIS A 1 103 ? 8.501 -9.472 -4.694 1.00 93.56 103 HIS A O 1
ATOM 819 N N . LEU A 1 104 ? 9.247 -10.794 -3.045 1.00 92.12 104 LEU A N 1
ATOM 820 C CA . LEU A 1 104 ? 10.545 -10.117 -2.886 1.00 92.12 104 LEU A CA 1
ATOM 821 C C . LEU A 1 104 ? 11.351 -9.965 -4.191 1.00 92.12 104 LEU A C 1
ATOM 823 O O . LEU A 1 104 ? 11.893 -8.877 -4.411 1.00 92.12 104 LEU A O 1
ATOM 827 N N . PRO A 1 105 ? 11.422 -10.974 -5.088 1.00 93.62 105 PRO A N 1
ATOM 828 C CA . PRO A 1 105 ? 12.192 -10.861 -6.327 1.00 93.62 105 PRO A CA 1
ATOM 829 C C . PRO A 1 105 ? 11.739 -9.718 -7.249 1.00 93.62 105 PRO A C 1
ATOM 831 O O . PRO A 1 105 ? 12.553 -9.182 -8.003 1.00 93.62 105 PRO A O 1
ATOM 834 N N . HIS A 1 106 ? 10.474 -9.285 -7.174 1.00 90.75 106 HIS A N 1
ATOM 835 C CA . HIS A 1 106 ? 9.973 -8.170 -7.987 1.00 90.75 106 HIS A CA 1
ATOM 836 C C . HIS A 1 106 ? 10.618 -6.827 -7.606 1.00 90.75 106 HIS A C 1
ATOM 838 O O . HIS A 1 106 ? 10.686 -5.912 -8.426 1.00 90.75 106 HIS A O 1
ATOM 844 N N . LEU A 1 107 ? 11.168 -6.701 -6.392 1.00 89.94 107 LEU A N 1
ATOM 845 C CA . LEU A 1 107 ? 11.807 -5.468 -5.929 1.00 89.94 107 LEU A CA 1
ATOM 846 C C . LEU A 1 107 ? 13.277 -5.345 -6.346 1.00 89.94 107 LEU A C 1
ATOM 848 O O . LEU A 1 107 ? 13.832 -4.248 -6.285 1.00 89.94 107 LEU A O 1
ATOM 852 N N . ASP A 1 108 ? 13.933 -6.418 -6.796 1.00 89.69 108 ASP A N 1
ATOM 853 C CA . ASP A 1 108 ? 15.394 -6.438 -6.964 1.00 89.69 108 ASP A CA 1
ATOM 854 C C . ASP A 1 108 ? 15.923 -5.372 -7.931 1.00 89.69 108 ASP A C 1
ATOM 856 O O . ASP A 1 108 ? 16.980 -4.777 -7.698 1.00 89.69 108 ASP A O 1
ATOM 860 N N . LYS A 1 109 ? 15.166 -5.078 -8.992 1.00 83.94 109 LYS A N 1
ATOM 861 C CA . LYS A 1 109 ? 15.537 -4.072 -10.000 1.00 83.94 109 LYS A CA 1
ATOM 862 C C . LYS A 1 109 ? 15.410 -2.639 -9.482 1.00 83.94 109 LYS A C 1
ATOM 864 O O . LYS A 1 109 ? 16.143 -1.760 -9.930 1.00 83.94 109 LYS A O 1
ATOM 869 N N . VAL A 1 110 ? 14.509 -2.407 -8.530 1.00 86.50 110 VAL A N 1
ATOM 870 C CA . VAL A 1 110 ? 14.145 -1.070 -8.037 1.00 86.50 110 VAL A CA 1
ATOM 871 C C . VAL A 1 110 ? 14.636 -0.796 -6.617 1.00 86.50 110 VAL A C 1
ATOM 873 O O . VAL A 1 110 ? 14.642 0.357 -6.194 1.00 86.50 110 VAL A O 1
ATOM 876 N N . ARG A 1 111 ? 15.137 -1.806 -5.894 1.00 85.50 111 ARG A N 1
ATOM 877 C CA . ARG A 1 111 ? 15.554 -1.693 -4.483 1.00 85.50 111 ARG A CA 1
ATOM 878 C C . ARG A 1 111 ? 16.629 -0.641 -4.217 1.00 85.50 111 ARG A C 1
ATOM 880 O O . ARG A 1 111 ? 16.757 -0.178 -3.096 1.00 85.50 111 ARG A O 1
ATOM 887 N N . ARG A 1 112 ? 17.437 -0.289 -5.223 1.00 85.62 112 ARG A N 1
ATOM 888 C CA . ARG A 1 112 ? 18.491 0.740 -5.114 1.00 85.62 112 ARG A CA 1
ATOM 889 C C . ARG A 1 112 ? 18.012 2.130 -5.526 1.00 85.62 112 ARG A C 1
ATOM 891 O O . ARG A 1 112 ? 18.770 3.093 -5.435 1.00 85.62 112 ARG A O 1
ATOM 898 N N . HIS A 1 113 ? 16.782 2.253 -6.018 1.00 86.06 113 HIS A N 1
ATOM 899 C CA . HIS A 1 113 ? 16.218 3.550 -6.340 1.00 86.06 113 HIS A CA 1
ATOM 900 C C . HIS A 1 113 ? 16.009 4.330 -5.039 1.00 86.06 113 HIS A C 1
ATOM 902 O O . HIS A 1 113 ? 15.354 3.847 -4.121 1.00 86.06 113 HIS A O 1
ATOM 908 N N . ARG A 1 114 ? 16.515 5.565 -4.958 1.00 82.06 114 ARG A N 1
ATOM 909 C CA . ARG A 1 114 ? 16.516 6.372 -3.721 1.00 82.06 114 ARG A CA 1
ATOM 910 C C . ARG A 1 114 ? 15.129 6.546 -3.086 1.00 82.06 114 ARG A C 1
ATOM 912 O O . ARG A 1 114 ? 15.008 6.644 -1.873 1.00 82.06 114 ARG A O 1
ATOM 919 N N . GLY A 1 115 ? 14.083 6.618 -3.909 1.00 80.50 115 GLY A N 1
ATOM 920 C CA . GLY A 1 115 ? 12.692 6.705 -3.444 1.00 80.50 115 GLY A CA 1
ATOM 921 C C . GLY A 1 115 ? 12.100 5.383 -2.936 1.00 80.50 115 GLY A C 1
ATOM 922 O O . GLY A 1 115 ? 11.057 5.401 -2.298 1.00 80.50 115 GLY A O 1
ATOM 923 N N . VAL A 1 116 ? 12.748 4.252 -3.212 1.00 85.50 116 VAL A N 1
ATOM 924 C CA . VAL A 1 116 ? 12.264 2.889 -2.932 1.00 85.50 116 VAL A CA 1
ATOM 925 C C . VAL A 1 116 ? 13.100 2.215 -1.845 1.00 85.50 116 VAL A C 1
ATOM 927 O O . VAL A 1 116 ? 12.552 1.467 -1.050 1.00 85.50 116 VAL A O 1
ATOM 930 N N . GLU A 1 117 ? 14.398 2.518 -1.777 1.00 87.56 117 GLU A N 1
ATOM 931 C CA . GLU A 1 117 ? 15.401 1.849 -0.938 1.00 87.56 117 GLU A CA 1
ATOM 932 C C . GLU A 1 117 ? 14.957 1.610 0.505 1.00 87.56 117 GLU A C 1
ATOM 934 O O . GLU A 1 117 ? 15.068 0.493 1.002 1.00 87.56 117 GLU A O 1
ATOM 939 N N . TRP A 1 118 ? 14.413 2.631 1.167 1.00 89.56 118 TRP A N 1
ATOM 940 C CA . TRP A 1 118 ? 13.989 2.476 2.555 1.00 89.56 118 TRP A CA 1
ATOM 941 C C . TRP A 1 118 ? 12.763 1.549 2.676 1.00 89.56 118 TRP A C 1
ATOM 943 O O . TRP A 1 118 ? 12.751 0.679 3.539 1.00 89.56 118 TRP A O 1
ATOM 953 N N . ALA A 1 119 ? 11.769 1.690 1.790 1.00 86.81 119 ALA A N 1
ATOM 954 C CA . ALA A 1 119 ? 10.554 0.875 1.799 1.00 86.81 119 ALA A CA 1
ATOM 955 C C . ALA A 1 119 ? 10.860 -0.580 1.423 1.00 86.81 119 ALA A C 1
ATOM 957 O O . ALA A 1 119 ? 10.311 -1.497 2.017 1.00 86.81 119 ALA A O 1
ATOM 958 N N . ALA A 1 120 ? 11.796 -0.797 0.495 1.00 87.62 120 ALA A N 1
ATOM 959 C CA . ALA A 1 120 ? 12.297 -2.125 0.158 1.00 87.62 120 ALA A CA 1
ATOM 960 C C . ALA A 1 120 ? 13.083 -2.774 1.308 1.00 87.62 120 ALA A C 1
ATOM 962 O O . ALA A 1 120 ? 13.246 -3.985 1.308 1.00 87.62 120 ALA A O 1
ATOM 963 N N . GLY A 1 121 ? 13.576 -1.993 2.275 1.00 87.12 121 GLY A N 1
ATOM 964 C CA . GLY A 1 121 ? 14.185 -2.512 3.501 1.00 87.12 121 GLY A CA 1
ATOM 965 C C . GLY A 1 121 ? 13.177 -2.977 4.559 1.00 87.12 121 GLY A C 1
ATOM 966 O O . GLY A 1 121 ? 13.603 -3.532 5.568 1.00 87.12 121 GLY A O 1
ATOM 967 N N . LEU A 1 122 ? 11.875 -2.733 4.360 1.00 85.62 122 LEU A N 1
ATOM 968 C CA . LEU A 1 122 ? 10.808 -3.229 5.238 1.00 85.62 122 LEU A CA 1
ATOM 969 C C . LEU A 1 122 ? 10.314 -4.634 4.861 1.00 85.62 122 LEU A C 1
ATOM 971 O O . LEU A 1 122 ? 9.652 -5.269 5.678 1.00 85.62 122 LEU A O 1
ATOM 975 N N . ALA A 1 123 ? 10.572 -5.057 3.622 1.00 80.00 123 ALA A N 1
ATOM 976 C CA . ALA A 1 123 ? 10.151 -6.330 3.045 1.00 80.00 123 ALA A CA 1
ATOM 977 C C . ALA A 1 123 ? 11.211 -7.415 3.276 1.00 80.00 123 ALA A C 1
ATOM 979 O O . ALA A 1 123 ? 10.814 -8.555 3.601 1.00 80.00 123 ALA A O 1
#

pLDDT: mean 88.88, std 8.3, range [47.81, 97.38]

Secondary structure (DSSP, 8-state):
--S-HHHHHHHHHTS-HHHHSSHHHHHHHHHHHHHHHHHTHHHHTTTTTS--GGGHHHHHHHHHHHT--HHHHHHHH--SSSSHHHHHHHHHHHHHHH--GGGGGGGTTTTTSTTTHHHHT--

Foldseek 3Di:
DPDDQVVLCVLLVPPPLVLCQDDPSNVVVVVQQVVLCVVCVVQVVCPPVDDDVSNVVVVSLVVCLVVDDLVQLLVLLDDDDDQPVSSLQVSLQNCLVNVDPVSLVSNPVPCPPSSRVVSVVSD

Sequence (123 aa):
MHYHPDDLYRLFSGVPTLRLNRPAPAESFLHAVVAAGDELAHVLRDYPHVRYEPLDFHYLCHQSLCALDDALLDDLTQDPDPGGWRGAHWAALLVALSGDARHLPHLDKVRRHRGVEWAAGLA